Protein AF-A0A5Y7L3Q9-F1 (afdb_monomer_lite)

pLDDT: mean 87.02, std 7.63, range [52.12, 97.62]

Secondary structure (DSSP, 8-state):
-HHHHHHHHHHHHTTPPPB-SS-TT-BTTSHHHHHHHHHHHHHHHHHHHHHHHHHHHHHHHHHHTT---SPPPSS-TT-

InterPro domains:
  IPR006119 Resolvase, N-terminal catalytic domain [PF00239] (1-67)
  IPR006119 Resolvase, N-terminal catalytic domain [PS51736] (1-66)
  IPR036162 Resolvase-like, N-terminal catalytic domain superfamily [G3DSA:3.40.50.1390] (1-75)
  IPR036162 Resolvase-like, N-terminal catalytic domain superfamily [SSF53041] (2-66)
  IPR050639 Site-specific recombinase resolvase [PTHR30461] (2-74)

Foldseek 3Di:
DVVVLVVQVVCVVVVHWDQDPVDNLQTRVDPRNVVVVVVVVVVVVVVVVVVVVVVVVVVVVCVVVVNDDDDDDPDDPVD

Structure (mmCIF, N/CA/C/O backbone):
data_AF-A0A5Y7L3Q9-F1
#
_entry.id   AF-A0A5Y7L3Q9-F1
#
loop_
_atom_site.group_PDB
_atom_site.id
_atom_site.type_symbol
_atom_site.label_atom_id
_atom_site.label_alt_id
_atom_site.label_comp_id
_atom_site.label_asym_id
_atom_site.label_entity_id
_atom_site.label_seq_id
_atom_site.pdbx_PDB_ins_code
_atom_site.Cartn_x
_atom_site.Cartn_y
_atom_site.Cartn_z
_atom_site.occupancy
_atom_site.B_iso_or_equiv
_atom_site.auth_seq_id
_atom_site.auth_comp_id
_atom_site.auth_asym_id
_atom_site.auth_atom_id
_atom_site.pdbx_PDB_model_num
ATOM 1 N N . MET A 1 1 ? -2.095 -2.438 -2.296 1.00 64.00 1 MET A N 1
ATOM 2 C CA . MET A 1 1 ? -2.994 -2.313 -1.124 1.00 64.00 1 MET A CA 1
ATOM 3 C C . MET A 1 1 ? -4.493 -2.535 -1.356 1.00 64.00 1 MET A C 1
ATOM 5 O O . MET A 1 1 ? -5.184 -2.793 -0.378 1.00 64.00 1 MET A O 1
ATOM 9 N N . ARG A 1 2 ? -5.036 -2.503 -2.588 1.00 68.94 2 ARG A N 1
ATOM 10 C CA . ARG A 1 2 ? -6.498 -2.621 -2.823 1.00 68.94 2 ARG A CA 1
ATOM 11 C C . ARG A 1 2 ? -7.151 -3.856 -2.171 1.00 68.94 2 ARG A C 1
ATOM 13 O O . ARG A 1 2 ? -8.198 -3.736 -1.551 1.00 68.94 2 ARG A O 1
ATOM 20 N N . HIS A 1 3 ? -6.488 -5.012 -2.230 1.00 79.00 3 HIS A N 1
ATOM 21 C CA . HIS A 1 3 ? -6.948 -6.241 -1.566 1.00 79.00 3 HIS A CA 1
ATOM 22 C C . HIS A 1 3 ? -6.982 -6.137 -0.034 1.00 79.00 3 HIS A C 1
ATOM 24 O O . HIS A 1 3 ? -7.864 -6.712 0.591 1.00 79.00 3 HIS A O 1
ATOM 30 N N . LEU A 1 4 ? -6.042 -5.405 0.571 1.00 81.12 4 LEU A N 1
ATOM 31 C CA . LEU A 1 4 ? -5.963 -5.248 2.024 1.00 81.12 4 LEU A CA 1
ATOM 32 C C . LEU A 1 4 ? -7.088 -4.343 2.543 1.00 81.12 4 LEU A C 1
ATOM 34 O O . LEU A 1 4 ? -7.700 -4.647 3.561 1.00 81.12 4 LEU A O 1
ATOM 38 N N . VAL A 1 5 ? -7.385 -3.257 1.820 1.00 81.88 5 VAL A N 1
ATOM 39 C CA . VAL A 1 5 ? -8.492 -2.351 2.160 1.00 81.88 5 VAL A CA 1
ATOM 40 C C . VAL A 1 5 ? -9.829 -3.082 2.084 1.00 81.88 5 VAL A C 1
ATOM 42 O O . VAL A 1 5 ? -10.614 -3.008 3.023 1.00 81.88 5 VAL A O 1
ATOM 45 N N . VAL A 1 6 ? -10.048 -3.851 1.013 1.00 86.12 6 VAL A N 1
ATOM 46 C CA . VAL A 1 6 ? -11.253 -4.681 0.858 1.00 86.12 6 VAL A CA 1
ATOM 47 C C . VAL A 1 6 ? -11.369 -5.698 1.994 1.00 86.12 6 VAL A C 1
ATOM 49 O O . VAL A 1 6 ? -12.413 -5.776 2.630 1.00 86.12 6 VAL A O 1
ATOM 52 N N . LEU A 1 7 ? -10.286 -6.412 2.318 1.00 88.19 7 LEU A N 1
ATOM 53 C CA . LEU A 1 7 ? -10.279 -7.396 3.402 1.00 88.19 7 LEU A CA 1
ATOM 54 C C . LEU A 1 7 ? -10.645 -6.778 4.760 1.00 88.19 7 LEU A C 1
ATOM 56 O O . LEU A 1 7 ? -11.400 -7.369 5.525 1.00 88.19 7 LEU A O 1
ATOM 60 N N . VAL A 1 8 ? -10.114 -5.597 5.081 1.00 85.69 8 VAL A N 1
ATOM 61 C CA . VAL A 1 8 ? -10.411 -4.933 6.359 1.00 85.69 8 VAL A CA 1
ATOM 62 C C . VAL A 1 8 ? -11.852 -4.424 6.418 1.00 85.69 8 VAL A C 1
ATOM 64 O O . VAL A 1 8 ? -12.473 -4.512 7.476 1.00 85.69 8 VAL A O 1
ATOM 67 N N . GLU A 1 9 ? -12.416 -3.952 5.305 1.00 85.88 9 GLU A N 1
ATOM 68 C CA . GLU A 1 9 ? -13.842 -3.611 5.238 1.00 85.88 9 GLU A CA 1
ATOM 69 C C . GLU A 1 9 ? -14.727 -4.858 5.417 1.00 85.88 9 GLU A C 1
ATOM 71 O O . GLU A 1 9 ? -15.651 -4.829 6.229 1.00 85.88 9 GLU A O 1
ATOM 76 N N . GLU A 1 10 ? -14.391 -5.985 4.778 1.00 91.88 10 GLU A N 1
ATOM 77 C CA . GLU A 1 10 ? -15.097 -7.264 4.970 1.00 91.88 10 GLU A CA 1
ATOM 78 C C . GLU A 1 10 ? -15.028 -7.759 6.425 1.00 91.88 10 GLU A C 1
ATOM 80 O O . GLU A 1 10 ? -16.009 -8.273 6.968 1.00 91.88 10 GLU A O 1
ATOM 85 N N . LEU A 1 11 ? -13.875 -7.610 7.086 1.00 91.50 11 LEU A N 1
ATOM 86 C CA . LEU A 1 11 ? -13.727 -7.927 8.509 1.00 91.50 11 LEU A CA 1
ATOM 87 C C . LEU A 1 11 ? -14.605 -7.014 9.370 1.00 91.50 11 LEU A C 1
ATOM 89 O O . LEU A 1 11 ? -15.276 -7.498 10.285 1.00 91.50 11 LEU A O 1
ATOM 93 N N . ARG A 1 12 ? -14.670 -5.720 9.040 1.00 86.25 12 ARG A N 1
ATOM 94 C CA . ARG A 1 12 ? -15.511 -4.753 9.751 1.00 86.25 12 ARG A CA 1
ATOM 95 C C . ARG A 1 12 ? -16.994 -5.087 9.628 1.00 86.25 12 ARG A C 1
ATOM 97 O O . ARG A 1 12 ? -17.705 -5.017 10.626 1.00 86.25 12 ARG A O 1
ATOM 104 N N . GLU A 1 13 ? -17.462 -5.473 8.443 1.00 91.88 13 GLU A N 1
ATOM 105 C CA . GLU A 1 13 ? -18.849 -5.917 8.226 1.00 91.88 13 GLU A CA 1
ATOM 106 C C . GLU A 1 13 ? -19.214 -7.132 9.091 1.00 91.88 13 GLU A C 1
ATOM 108 O O . GLU A 1 13 ? -20.365 -7.294 9.494 1.00 91.88 13 GLU A O 1
ATOM 113 N N . ARG A 1 14 ? -18.220 -7.952 9.445 1.00 95.62 14 ARG A N 1
ATOM 114 C CA . ARG A 1 14 ? -18.360 -9.101 10.352 1.00 95.62 14 ARG A CA 1
ATOM 115 C C . ARG A 1 14 ? -18.155 -8.745 11.830 1.00 95.62 14 ARG A C 1
ATOM 117 O O . ARG A 1 14 ? -18.161 -9.642 12.668 1.00 95.62 14 ARG A O 1
ATOM 124 N N . GLY A 1 15 ? -17.952 -7.469 12.164 1.00 92.25 15 GLY A N 1
ATOM 125 C CA . GLY A 1 15 ? -17.679 -7.010 13.530 1.00 92.25 15 GLY A CA 1
ATOM 126 C C . GLY A 1 15 ? -16.277 -7.355 14.045 1.00 92.25 15 GLY A C 1
ATOM 127 O O . GLY A 1 15 ? -16.052 -7.345 15.254 1.00 92.25 15 GLY A O 1
ATOM 128 N N . VAL A 1 16 ? -15.335 -7.673 13.153 1.00 93.62 16 VAL A N 1
ATOM 129 C CA . VAL A 1 16 ? -13.947 -8.016 13.489 1.00 93.62 16 VAL A CA 1
ATOM 130 C C . VAL A 1 16 ? -13.047 -6.795 13.304 1.00 93.62 16 VAL A C 1
ATOM 132 O O . VAL A 1 16 ? -13.106 -6.115 12.281 1.00 93.62 16 VAL A O 1
ATOM 135 N N . ASN A 1 17 ? -12.181 -6.536 14.286 1.00 90.81 17 ASN A N 1
ATOM 136 C CA . ASN A 1 17 ? -11.176 -5.476 14.218 1.00 90.81 17 ASN A CA 1
ATOM 137 C C . ASN A 1 17 ? -9.806 -6.044 13.832 1.00 90.81 17 ASN A C 1
ATOM 139 O O . ASN A 1 17 ? -9.4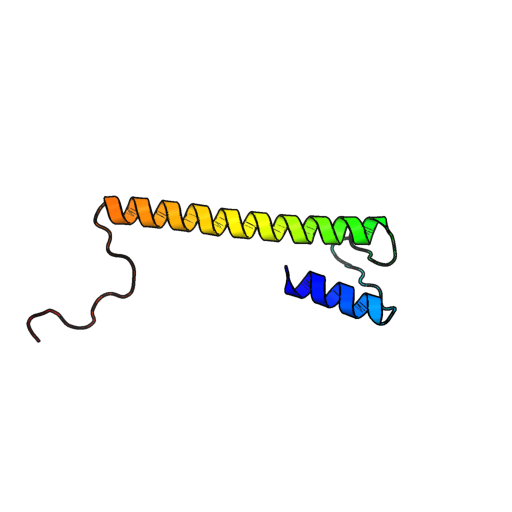24 -7.128 14.269 1.00 90.81 17 ASN A O 1
ATOM 143 N N . PHE A 1 18 ? -9.060 -5.280 13.042 1.00 88.88 18 PHE A N 1
ATOM 144 C CA . PHE A 1 18 ? -7.682 -5.548 12.673 1.00 88.88 18 PHE A CA 1
ATOM 145 C C . PHE A 1 18 ? -6.742 -4.698 13.531 1.00 88.88 18 PHE A C 1
ATOM 147 O O . PHE A 1 18 ? -6.892 -3.477 13.613 1.00 88.88 18 PHE A O 1
ATOM 154 N N . HIS A 1 19 ? -5.761 -5.350 14.147 1.00 90.19 19 HIS A N 1
ATOM 155 C CA . HIS A 1 19 ? -4.722 -4.698 14.931 1.00 90.19 19 HIS A CA 1
ATOM 156 C C . HIS A 1 19 ? -3.353 -5.205 14.481 1.00 90.19 19 HIS A C 1
ATOM 158 O O . HIS A 1 19 ? -3.092 -6.410 14.532 1.00 90.19 19 HIS A O 1
ATOM 164 N N . SER A 1 20 ? -2.493 -4.295 14.023 1.00 87.81 20 SER A N 1
ATOM 165 C C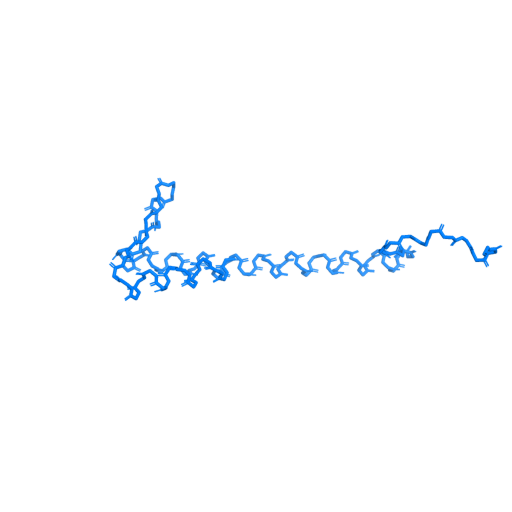A . SER A 1 20 ? -1.105 -4.629 13.703 1.00 87.81 20 SER A CA 1
ATOM 166 C C . SER A 1 20 ? -0.271 -4.642 14.981 1.00 87.81 20 SER A C 1
ATOM 168 O O . SER A 1 20 ? -0.270 -3.680 15.742 1.00 87.81 20 SER A O 1
ATOM 170 N N . LEU A 1 21 ? 0.469 -5.730 15.203 1.00 88.38 21 LEU A N 1
ATOM 171 C CA . LEU A 1 21 ? 1.394 -5.845 16.337 1.00 88.38 21 LEU A CA 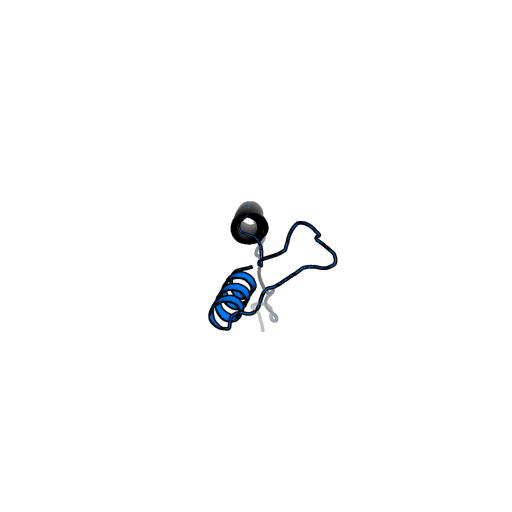1
ATOM 172 C C . LEU A 1 21 ? 2.722 -5.121 16.082 1.00 88.38 21 LEU A C 1
ATOM 174 O O . LEU A 1 21 ? 3.413 -4.748 17.027 1.00 88.38 21 LEU A O 1
ATOM 178 N N . THR A 1 22 ? 3.095 -4.953 14.814 1.00 87.38 22 THR A N 1
ATOM 179 C CA . THR A 1 22 ? 4.325 -4.265 14.401 1.00 87.38 22 THR A CA 1
ATOM 180 C C . THR A 1 22 ? 4.116 -2.766 14.262 1.00 87.38 22 THR A C 1
ATOM 182 O O . THR A 1 22 ? 5.014 -1.990 14.575 1.00 87.38 22 THR A O 1
ATOM 185 N N . ASP A 1 23 ? 2.918 -2.361 13.843 1.00 79.38 23 ASP A N 1
ATOM 186 C CA . ASP A 1 23 ? 2.563 -0.971 13.576 1.00 79.38 23 ASP A CA 1
ATOM 187 C C . ASP A 1 23 ? 1.505 -0.532 14.582 1.00 79.38 23 ASP A C 1
ATOM 189 O O . ASP A 1 23 ? 0.303 -0.644 14.344 1.00 79.38 23 ASP A O 1
ATOM 193 N N . SER A 1 24 ? 1.960 -0.022 15.727 1.00 71.38 24 SER A N 1
ATOM 194 C CA . SER A 1 24 ? 1.099 0.355 16.857 1.00 71.38 24 SER A CA 1
ATOM 195 C C . SER A 1 24 ? 0.041 1.420 16.527 1.00 71.38 24 SER A C 1
ATOM 197 O O . SER A 1 24 ? -0.907 1.594 17.289 1.00 71.38 24 SER A O 1
ATOM 199 N N . SER A 1 25 ? 0.169 2.120 15.395 1.00 75.75 25 SER A N 1
ATOM 200 C CA . SER A 1 25 ? -0.815 3.082 14.883 1.00 75.75 25 SER A CA 1
ATOM 201 C C . SER A 1 25 ? -1.985 2.439 14.127 1.00 75.75 25 SER A C 1
ATOM 203 O O . SER A 1 25 ? -2.988 3.114 13.877 1.00 75.75 25 SER A O 1
ATOM 205 N N . ILE A 1 26 ? -1.894 1.155 13.763 1.00 84.25 26 ILE A N 1
ATOM 206 C CA . ILE A 1 26 ? -2.924 0.454 12.992 1.00 84.25 26 ILE A CA 1
ATOM 207 C C . ILE A 1 26 ? -3.781 -0.394 13.934 1.00 84.25 26 ILE A C 1
ATOM 209 O O . ILE A 1 26 ? -3.571 -1.592 14.121 1.00 84.25 26 ILE A O 1
ATOM 213 N N . ASP A 1 27 ? -4.787 0.256 14.512 1.00 89.94 27 ASP A N 1
ATOM 214 C CA . ASP A 1 27 ? -5.879 -0.376 15.254 1.00 89.94 27 ASP A CA 1
ATOM 215 C C . ASP A 1 27 ? -7.231 0.084 14.695 1.00 89.94 27 ASP A C 1
ATOM 217 O O . ASP A 1 27 ? -7.703 1.194 14.973 1.00 89.94 27 ASP A O 1
ATOM 221 N N . THR A 1 28 ? -7.887 -0.778 13.917 1.00 89.81 28 THR A N 1
ATOM 222 C CA . THR A 1 28 ? -9.164 -0.443 13.275 1.00 89.81 28 THR A CA 1
ATOM 223 C C . THR A 1 28 ? -10.349 -0.434 14.241 1.00 89.81 28 THR A C 1
ATOM 225 O O . THR A 1 28 ? -11.449 -0.048 13.831 1.00 89.81 28 THR A O 1
ATOM 228 N N . SER A 1 29 ? -10.162 -0.802 15.515 1.00 90.00 29 SER A N 1
ATOM 229 C CA . SER A 1 29 ? -11.188 -0.611 16.547 1.00 90.00 29 SER A CA 1
ATOM 230 C C . SER A 1 29 ? -11.418 0.880 16.835 1.00 90.00 29 SER A C 1
ATOM 232 O O . SER A 1 29 ? -12.546 1.312 17.092 1.00 90.00 29 SER A O 1
ATOM 234 N N . THR A 1 30 ? -10.385 1.709 16.658 1.00 90.50 30 THR A N 1
ATOM 235 C CA . THR A 1 30 ? -10.447 3.157 16.884 1.00 90.50 30 THR A CA 1
ATOM 236 C C . THR A 1 30 ? -10.741 3.934 15.591 1.00 90.50 30 THR A C 1
ATOM 238 O O . THR A 1 30 ? -10.309 3.534 14.506 1.00 90.50 30 THR A O 1
ATOM 241 N N . PRO A 1 31 ? -11.444 5.085 15.654 1.00 88.44 31 PRO A N 1
ATOM 242 C CA . PRO A 1 31 ? -11.617 5.957 14.488 1.00 88.44 31 PRO A CA 1
ATOM 243 C C . PRO A 1 31 ? -10.287 6.423 13.878 1.00 88.44 31 PRO A C 1
ATOM 245 O O . PRO A 1 31 ? -10.167 6.499 12.657 1.00 88.44 31 PRO A O 1
ATOM 248 N N . MET A 1 32 ? -9.284 6.691 14.722 1.00 88.38 32 MET A N 1
ATOM 249 C CA . MET A 1 32 ? -7.962 7.146 14.288 1.00 88.38 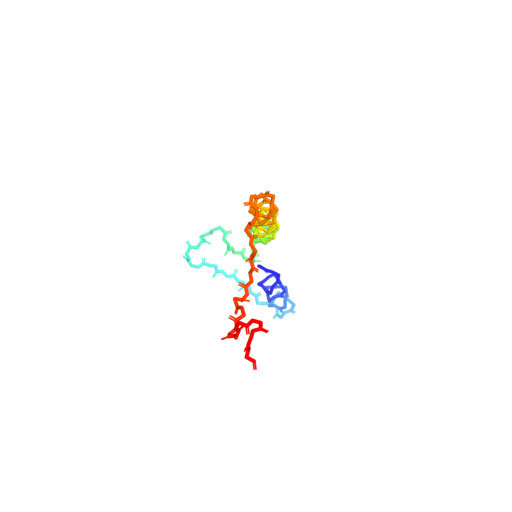32 MET A CA 1
ATOM 250 C C . MET A 1 32 ? -7.209 6.056 13.520 1.00 88.38 32 MET A C 1
ATOM 252 O O . MET A 1 32 ? -6.702 6.333 12.436 1.00 88.38 32 MET A O 1
ATOM 256 N N . GLY A 1 33 ? -7.180 4.818 14.021 1.00 88.44 33 GLY A N 1
ATOM 257 C CA . GLY A 1 33 ? -6.497 3.727 13.326 1.00 88.44 33 GLY A CA 1
ATOM 258 C C . GLY A 1 33 ? -7.188 3.331 12.019 1.00 88.44 33 GLY A C 1
ATOM 259 O O . GLY A 1 33 ? -6.505 3.025 11.045 1.00 88.44 33 GLY A O 1
ATOM 260 N N . ARG A 1 34 ? -8.524 3.451 11.924 1.00 87.25 34 ARG A N 1
ATOM 261 C CA . ARG A 1 34 ? -9.240 3.312 10.636 1.00 87.25 34 ARG A CA 1
ATOM 262 C C . ARG A 1 34 ? -8.842 4.383 9.626 1.00 87.25 34 ARG A C 1
ATOM 264 O O . ARG A 1 34 ? -8.597 4.059 8.467 1.00 87.25 34 ARG A O 1
ATOM 271 N N . PHE A 1 35 ? -8.775 5.642 10.057 1.00 87.12 35 PHE A N 1
ATOM 272 C CA . PHE A 1 35 ? -8.330 6.739 9.198 1.00 87.12 35 PHE A CA 1
ATOM 273 C C . PHE A 1 35 ? -6.895 6.511 8.711 1.00 87.12 35 PHE A C 1
ATOM 275 O O . PHE A 1 35 ? -6.639 6.564 7.510 1.00 87.12 35 PHE A O 1
ATOM 282 N N . PHE A 1 36 ? -5.979 6.190 9.629 1.00 86.44 36 PHE A N 1
ATOM 283 C CA . PHE A 1 36 ? -4.572 5.969 9.305 1.00 86.44 36 PHE A CA 1
ATOM 284 C C . PHE A 1 36 ? -4.395 4.814 8.314 1.00 86.44 36 PHE A C 1
ATOM 286 O O . PHE A 1 36 ? -3.676 4.943 7.325 1.00 86.44 36 PHE A O 1
ATOM 293 N N . PHE A 1 37 ? -5.127 3.720 8.524 1.00 85.88 37 PHE A N 1
ATOM 294 C CA . PHE A 1 37 ? -5.145 2.581 7.614 1.00 85.88 37 PHE A CA 1
ATOM 295 C C . PHE A 1 37 ? -5.607 2.963 6.197 1.00 85.88 37 PHE A C 1
ATOM 297 O O . PHE A 1 37 ? -4.977 2.571 5.214 1.00 85.88 37 PHE A O 1
ATOM 304 N N . HIS A 1 38 ? -6.664 3.774 6.077 1.00 85.25 38 HIS A N 1
ATOM 305 C CA . HIS A 1 38 ? -7.149 4.257 4.780 1.00 85.25 38 HIS A CA 1
ATOM 306 C C . HIS A 1 38 ? -6.123 5.156 4.079 1.00 85.25 38 HIS A C 1
ATOM 308 O O . HIS A 1 38 ? -5.852 4.967 2.894 1.00 85.25 38 HIS A O 1
ATOM 314 N N . VAL A 1 39 ? -5.506 6.087 4.815 1.00 87.50 39 VAL A N 1
ATOM 315 C CA . VAL A 1 39 ? -4.459 6.972 4.281 1.00 87.50 39 VAL A CA 1
ATOM 316 C C . VAL A 1 39 ? -3.269 6.159 3.775 1.00 87.50 39 VAL A C 1
ATOM 318 O O . VAL A 1 39 ? -2.828 6.368 2.647 1.00 87.50 39 VAL A O 1
ATOM 321 N N . MET A 1 40 ? -2.794 5.175 4.542 1.00 84.38 40 MET A N 1
ATOM 322 C CA . MET A 1 40 ? -1.725 4.280 4.084 1.00 84.38 40 MET A CA 1
ATOM 323 C C . MET A 1 40 ? -2.122 3.505 2.823 1.00 84.38 40 MET A C 1
ATOM 325 O O . MET A 1 40 ? -1.313 3.368 1.908 1.00 84.38 40 MET A O 1
ATOM 329 N N . GLY A 1 41 ? -3.378 3.054 2.733 1.00 83.69 41 GLY A N 1
ATOM 330 C CA . GLY A 1 41 ? -3.915 2.426 1.527 1.00 83.69 41 GLY A CA 1
ATOM 331 C C . GLY A 1 41 ? -3.858 3.336 0.296 1.00 83.69 41 GLY A C 1
ATOM 332 O O . GLY A 1 41 ? -3.448 2.880 -0.770 1.00 83.69 41 GLY A O 1
ATOM 333 N N . THR A 1 42 ? -4.214 4.616 0.448 1.00 85.56 42 THR A N 1
ATOM 334 C CA . THR A 1 42 ? -4.136 5.604 -0.645 1.00 85.56 42 THR A CA 1
ATOM 335 C C . THR A 1 42 ? -2.699 5.970 -1.023 1.00 85.56 42 THR A C 1
ATOM 337 O O . THR A 1 42 ? -2.409 6.163 -2.202 1.00 85.56 42 THR A O 1
ATOM 340 N N . LEU A 1 43 ? -1.780 6.023 -0.052 1.00 86.56 43 LEU A N 1
ATOM 341 C CA . LEU A 1 43 ? -0.371 6.336 -0.303 1.00 86.56 43 LEU A CA 1
ATOM 342 C C . LEU A 1 43 ? 0.329 5.223 -1.092 1.00 86.56 43 LEU A C 1
ATOM 344 O O . LEU A 1 43 ? 1.052 5.524 -2.036 1.00 86.56 43 LEU A O 1
ATOM 348 N N . ASP A 1 44 ? 0.064 3.953 -0.776 1.00 84.44 44 ASP A N 1
ATOM 349 C CA . ASP A 1 44 ? 0.598 2.813 -1.542 1.00 84.44 44 ASP A CA 1
ATOM 350 C C . ASP A 1 44 ? 0.132 2.825 -3.007 1.00 84.44 44 ASP A C 1
ATOM 352 O O . ASP A 1 44 ? 0.888 2.483 -3.917 1.00 84.44 44 ASP A O 1
ATOM 356 N N . GLU A 1 45 ? -1.113 3.239 -3.261 1.00 85.56 45 GLU A N 1
ATOM 357 C CA . GLU A 1 45 ? -1.620 3.374 -4.629 1.00 85.56 45 GLU A CA 1
ATOM 358 C C . GLU A 1 45 ? -0.866 4.465 -5.399 1.00 85.56 45 GLU A C 1
ATOM 360 O O . GLU A 1 45 ? -0.396 4.212 -6.510 1.00 85.56 45 GLU A O 1
ATOM 365 N N . MET A 1 46 ? -0.653 5.625 -4.773 1.00 91.12 46 MET A N 1
ATOM 366 C CA . MET A 1 46 ? 0.151 6.707 -5.343 1.00 91.12 46 MET A CA 1
ATOM 367 C C . MET A 1 46 ? 1.603 6.271 -5.602 1.00 91.12 46 MET A C 1
ATOM 369 O O . MET A 1 46 ? 2.148 6.535 -6.674 1.00 91.12 46 MET A O 1
ATOM 373 N N . GLU A 1 47 ? 2.247 5.573 -4.661 1.00 91.31 47 GLU A N 1
ATOM 374 C CA . GLU A 1 47 ? 3.608 5.057 -4.855 1.00 91.31 47 GLU A CA 1
ATOM 375 C C . GLU A 1 47 ? 3.687 4.097 -6.044 1.00 91.31 47 GLU A C 1
ATOM 377 O O . GLU A 1 47 ? 4.614 4.175 -6.860 1.00 91.31 47 GLU A O 1
ATOM 382 N N . ARG A 1 48 ? 2.688 3.222 -6.192 1.00 90.88 48 ARG A N 1
ATOM 383 C CA . ARG A 1 48 ? 2.607 2.313 -7.333 1.00 90.88 48 ARG A CA 1
ATOM 384 C C . ARG A 1 48 ? 2.470 3.065 -8.653 1.00 90.88 48 ARG A C 1
ATOM 386 O O . ARG A 1 48 ? 3.120 2.682 -9.629 1.00 90.88 48 ARG A O 1
ATOM 393 N N . GLU A 1 49 ? 1.647 4.106 -8.703 1.00 94.00 49 GLU A N 1
ATOM 394 C CA . GLU A 1 49 ? 1.506 4.950 -9.893 1.00 94.00 49 GLU A CA 1
ATOM 395 C C . GLU A 1 49 ? 2.826 5.639 -10.257 1.00 94.00 49 GLU A C 1
ATOM 397 O O . GLU A 1 49 ? 3.256 5.557 -11.410 1.00 94.00 49 GLU A O 1
ATOM 402 N N . LEU A 1 50 ? 3.538 6.191 -9.270 1.00 96.31 50 LEU A N 1
ATOM 403 C CA . LEU A 1 50 ? 4.852 6.810 -9.472 1.00 96.31 50 LEU A CA 1
ATOM 404 C C . LEU A 1 50 ? 5.898 5.816 -10.003 1.00 96.31 50 LEU A C 1
ATOM 406 O O . LEU A 1 50 ? 6.708 6.157 -10.869 1.00 96.31 50 LEU A O 1
ATOM 410 N N . ILE A 1 51 ? 5.899 4.570 -9.518 1.00 96.00 51 ILE A N 1
ATOM 411 C CA . ILE A 1 51 ? 6.793 3.516 -10.030 1.00 96.00 51 ILE A CA 1
ATOM 412 C C . ILE A 1 51 ? 6.483 3.209 -11.500 1.00 96.00 51 ILE A C 1
ATOM 414 O O . ILE A 1 51 ? 7.402 3.067 -12.316 1.00 96.00 51 ILE A O 1
ATOM 418 N N . VAL A 1 52 ? 5.199 3.112 -11.854 1.00 96.94 52 VAL A N 1
ATOM 419 C CA . VAL A 1 52 ? 4.767 2.875 -13.237 1.00 96.94 52 VAL A CA 1
ATOM 420 C C . VAL A 1 52 ? 5.194 4.029 -14.139 1.00 96.94 52 VAL A C 1
ATOM 422 O O . VAL A 1 52 ? 5.744 3.784 -15.214 1.00 96.94 52 VAL A O 1
ATOM 425 N N . GLU A 1 53 ? 4.984 5.268 -13.701 1.00 97.38 53 GLU A N 1
ATOM 426 C CA . GLU A 1 53 ? 5.371 6.470 -14.437 1.00 97.38 53 GLU A CA 1
ATOM 427 C C . GLU A 1 53 ? 6.878 6.489 -14.725 1.00 97.38 53 GLU A C 1
ATOM 429 O O . GLU A 1 53 ? 7.287 6.560 -15.887 1.00 97.38 53 GLU A O 1
ATOM 434 N N . ARG A 1 54 ? 7.715 6.296 -13.697 1.00 97.62 54 ARG A N 1
ATOM 435 C CA . ARG A 1 54 ? 9.178 6.245 -13.864 1.00 97.62 54 ARG A CA 1
ATOM 436 C C . ARG A 1 54 ? 9.621 5.117 -14.786 1.00 97.62 54 ARG A C 1
ATOM 438 O O . ARG A 1 54 ? 10.532 5.299 -15.591 1.00 97.62 54 ARG A O 1
ATOM 445 N N . THR A 1 55 ? 8.977 3.955 -14.691 1.00 96.44 55 THR A N 1
ATOM 446 C CA . THR A 1 55 ? 9.289 2.814 -15.561 1.00 96.44 55 THR A CA 1
ATOM 447 C C . THR A 1 55 ? 8.999 3.155 -17.022 1.00 96.44 55 THR A C 1
ATOM 449 O O . THR A 1 55 ? 9.814 2.865 -17.896 1.00 96.44 55 THR A O 1
ATOM 452 N N . ARG A 1 56 ? 7.863 3.805 -17.303 1.00 95.69 56 ARG A N 1
ATOM 453 C CA . ARG A 1 56 ? 7.500 4.237 -18.661 1.00 95.69 56 ARG A CA 1
ATOM 454 C C . ARG A 1 56 ? 8.482 5.268 -19.205 1.00 95.69 56 ARG A C 1
ATOM 456 O O . ARG A 1 56 ? 8.984 5.061 -20.307 1.00 95.69 56 ARG A O 1
ATOM 463 N N . ALA A 1 57 ? 8.822 6.283 -18.412 1.00 96.25 57 ALA A N 1
ATOM 464 C CA . ALA A 1 57 ? 9.808 7.293 -18.790 1.00 96.25 57 ALA A CA 1
ATOM 465 C C . ALA A 1 57 ? 11.179 6.664 -19.113 1.00 96.25 57 ALA A C 1
ATOM 467 O O . ALA A 1 57 ? 11.810 6.996 -20.114 1.00 96.25 57 ALA A O 1
ATOM 468 N N . GLY A 1 58 ? 11.624 5.684 -18.317 1.00 94.62 58 GLY A N 1
ATOM 469 C CA . GLY A 1 58 ? 12.871 4.961 -18.584 1.00 94.62 58 GLY A CA 1
ATOM 470 C C . GLY A 1 58 ? 12.835 4.119 -19.866 1.00 94.62 58 GLY A C 1
ATOM 471 O O . GLY A 1 58 ? 13.823 4.059 -20.605 1.00 94.62 58 GLY A O 1
ATOM 472 N N . LEU A 1 59 ? 11.698 3.480 -20.161 1.00 94.12 59 LEU A N 1
ATOM 473 C CA . LEU A 1 59 ? 11.508 2.713 -21.396 1.00 94.12 59 LEU A CA 1
ATOM 474 C C . LEU A 1 59 ? 11.484 3.613 -22.635 1.00 94.12 59 LEU A C 1
ATOM 476 O O . LEU A 1 59 ? 12.025 3.228 -23.668 1.00 94.12 59 LEU A O 1
ATOM 480 N N . GLU A 1 60 ? 10.869 4.788 -22.539 1.00 93.94 60 GLU A N 1
ATOM 481 C CA . GLU A 1 60 ? 10.848 5.791 -23.606 1.00 93.94 60 GLU A CA 1
ATOM 482 C C . GLU A 1 60 ? 12.260 6.300 -23.908 1.00 93.94 60 GLU A C 1
ATOM 484 O O . GLU A 1 60 ? 12.735 6.136 -25.031 1.00 93.94 60 GLU A O 1
ATOM 489 N N . ALA A 1 61 ? 13.001 6.734 -22.884 1.00 93.81 61 ALA A N 1
ATOM 490 C CA . ALA A 1 61 ? 14.395 7.153 -23.036 1.00 93.81 61 ALA A CA 1
ATOM 491 C C . ALA A 1 61 ? 15.301 6.039 -23.602 1.00 93.81 61 ALA A C 1
ATOM 493 O O . ALA A 1 61 ? 16.252 6.299 -24.340 1.00 93.81 61 ALA A O 1
ATOM 494 N N . THR A 1 62 ? 15.026 4.772 -23.271 1.00 92.50 62 THR A N 1
ATOM 495 C CA . THR A 1 62 ? 15.757 3.625 -23.836 1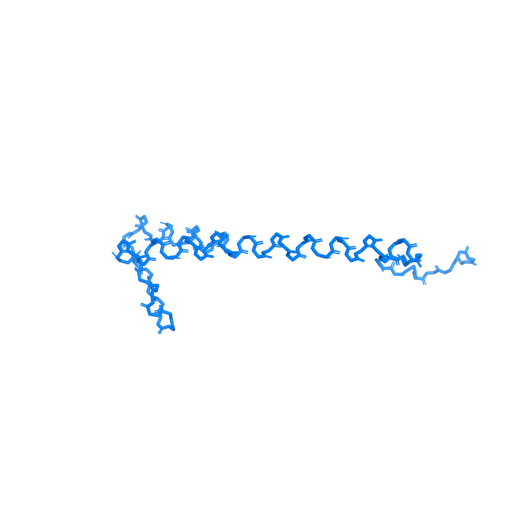.00 92.50 62 THR A CA 1
ATOM 496 C C . THR A 1 62 ? 15.437 3.424 -25.318 1.00 92.50 62 THR A C 1
ATOM 498 O O . THR A 1 62 ? 16.347 3.153 -26.103 1.00 92.50 62 THR A O 1
ATOM 501 N N . ARG A 1 63 ? 14.168 3.582 -25.717 1.00 89.44 63 ARG A N 1
ATOM 502 C CA . ARG A 1 63 ? 13.738 3.490 -27.121 1.00 89.44 63 ARG A CA 1
ATOM 503 C C . ARG A 1 63 ? 14.347 4.593 -27.978 1.00 89.44 63 ARG A C 1
ATOM 505 O O . ARG A 1 63 ? 14.830 4.291 -29.064 1.00 89.44 63 ARG A O 1
ATOM 512 N N . GLU A 1 64 ? 14.396 5.828 -27.480 1.00 92.12 64 GLU A N 1
ATOM 513 C CA . GLU A 1 64 ? 15.047 6.957 -28.167 1.00 92.12 64 GLU A CA 1
ATOM 514 C C . GLU A 1 64 ? 16.531 6.689 -28.453 1.00 92.12 64 GLU A C 1
ATOM 516 O O . GLU A 1 64 ? 17.062 7.098 -29.482 1.00 92.12 64 GLU A O 1
ATOM 521 N N . ARG A 1 65 ? 17.200 5.937 -27.572 1.00 92.56 65 ARG A N 1
ATOM 522 C CA . ARG A 1 65 ? 18.602 5.516 -27.727 1.00 92.56 65 ARG A CA 1
ATOM 523 C C . ARG A 1 65 ? 18.780 4.266 -28.602 1.00 92.56 65 ARG A C 1
ATOM 525 O O . ARG A 1 65 ? 19.887 3.740 -28.681 1.00 92.56 65 ARG A O 1
ATOM 532 N N . GLY A 1 66 ? 17.717 3.764 -29.237 1.00 88.25 66 GLY A N 1
ATOM 533 C CA . GLY A 1 66 ? 17.747 2.573 -30.096 1.00 88.25 66 GLY A CA 1
ATOM 534 C C . GLY A 1 66 ? 17.673 1.237 -29.346 1.00 88.25 66 GLY A C 1
ATOM 535 O O . GLY A 1 66 ? 17.941 0.181 -29.920 1.00 88.25 66 GLY A O 1
ATOM 536 N N . GLY A 1 67 ? 17.328 1.253 -28.057 1.00 86.38 67 GLY A N 1
ATOM 537 C CA . GLY A 1 67 ? 17.141 0.045 -27.263 1.00 86.38 67 GLY A CA 1
ATOM 538 C C . GLY A 1 67 ? 15.809 -0.642 -27.571 1.00 86.38 67 GLY A C 1
ATOM 539 O O . GLY A 1 67 ? 14.736 -0.149 -27.223 1.00 86.38 67 GLY A O 1
ATOM 540 N N . ASN A 1 68 ? 15.879 -1.836 -28.156 1.00 76.25 68 ASN A N 1
ATOM 541 C CA . ASN A 1 68 ? 14.711 -2.662 -28.457 1.00 76.25 68 ASN A CA 1
ATOM 542 C C . ASN A 1 68 ? 14.415 -3.570 -27.255 1.00 76.25 68 ASN A C 1
ATOM 544 O O . ASN A 1 68 ? 14.970 -4.661 -27.132 1.00 76.25 68 ASN A O 1
ATOM 548 N N . GLY A 1 69 ? 13.606 -3.078 -26.313 1.00 82.31 69 GLY A N 1
ATOM 549 C CA . GLY A 1 69 ? 13.154 -3.860 -25.156 1.00 82.31 69 GLY A CA 1
ATOM 550 C C . GLY A 1 69 ? 12.368 -5.125 -25.546 1.00 82.31 69 GLY A C 1
ATOM 551 O O . GLY A 1 69 ? 12.024 -5.337 -26.706 1.00 82.31 69 GLY A O 1
ATOM 552 N N . GLY A 1 70 ? 12.038 -5.960 -24.557 1.00 84.50 70 GLY A N 1
ATOM 553 C CA . GLY A 1 70 ? 11.300 -7.211 -24.769 1.00 84.50 70 GLY A CA 1
ATOM 554 C C . GLY A 1 70 ? 12.197 -8.427 -25.018 1.00 84.50 70 GLY A C 1
ATOM 555 O O . GLY A 1 70 ? 13.414 -8.394 -24.833 1.00 84.50 70 GLY A O 1
ATOM 556 N N . ARG A 1 71 ? 11.579 -9.555 -25.378 1.00 86.75 71 ARG A N 1
ATOM 557 C CA . ARG A 1 71 ? 12.288 -10.822 -25.591 1.00 86.75 71 ARG A CA 1
ATOM 558 C C . ARG A 1 71 ? 13.018 -10.798 -26.933 1.00 86.75 71 ARG A C 1
ATOM 560 O O . ARG A 1 71 ? 12.391 -10.606 -27.969 1.00 86.75 71 ARG A O 1
ATOM 567 N N . ARG A 1 72 ? 14.327 -11.066 -26.916 1.00 84.81 72 ARG A N 1
ATOM 568 C CA . ARG A 1 72 ? 15.124 -11.200 -28.143 1.00 84.81 72 ARG A CA 1
ATOM 569 C C . ARG A 1 72 ? 14.589 -12.344 -29.026 1.00 84.81 72 ARG A C 1
ATOM 571 O O . ARG A 1 72 ? 14.197 -13.382 -28.476 1.00 84.81 72 ARG 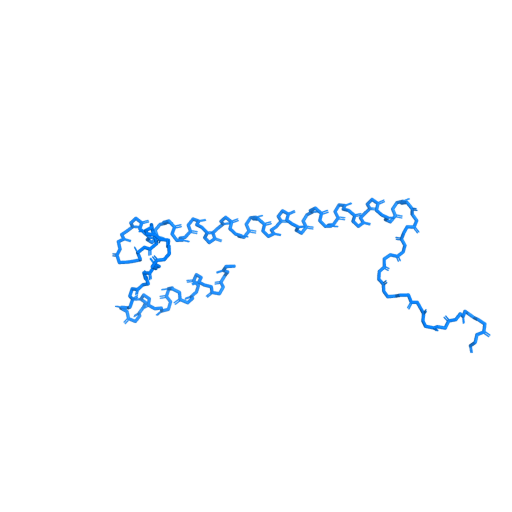A O 1
ATOM 578 N N . PRO A 1 73 ? 14.585 -12.184 -30.364 1.00 86.00 73 PRO A N 1
ATOM 579 C CA . PRO A 1 73 ? 14.259 -13.268 -31.286 1.00 86.00 73 PRO A CA 1
ATOM 580 C C . PRO A 1 73 ? 15.157 -14.484 -31.036 1.00 86.00 73 PRO A C 1
ATOM 582 O O . PRO A 1 73 ? 16.343 -14.331 -30.748 1.00 86.00 73 PRO A O 1
ATOM 585 N N . LYS A 1 74 ? 14.588 -15.692 -31.121 1.00 84.06 74 LYS A N 1
ATOM 586 C CA . LYS A 1 74 ? 15.347 -16.945 -30.956 1.00 84.06 74 LYS A CA 1
ATOM 587 C C . LYS A 1 74 ? 16.081 -17.386 -32.227 1.00 84.06 74 LYS A C 1
ATOM 589 O O . LYS A 1 74 ? 17.008 -18.176 -32.113 1.00 84.06 74 LYS A O 1
ATOM 594 N N . LEU A 1 75 ? 15.654 -16.907 -33.392 1.00 85.19 75 LEU A N 1
ATOM 595 C CA . LEU A 1 75 ? 16.220 -17.231 -34.700 1.00 85.19 75 LEU A CA 1
ATOM 596 C C . LEU A 1 75 ? 16.592 -15.928 -35.410 1.00 85.19 75 LEU A C 1
ATOM 598 O O . LEU A 1 75 ? 15.916 -14.908 -35.232 1.00 85.19 75 LEU A O 1
ATOM 602 N N . THR A 1 76 ? 17.681 -15.956 -36.171 1.00 82.69 76 THR A N 1
ATOM 603 C CA . THR A 1 76 ? 18.061 -14.883 -37.097 1.00 82.69 76 THR A CA 1
ATOM 604 C C . THR A 1 76 ? 17.232 -14.988 -38.378 1.00 82.69 76 THR A C 1
ATOM 606 O O . THR A 1 76 ? 16.752 -16.065 -38.704 1.00 82.69 76 THR A O 1
ATOM 609 N N . LEU A 1 77 ? 17.066 -13.883 -39.116 1.00 76.06 77 LEU A N 1
ATOM 610 C CA . LEU A 1 77 ? 16.203 -13.791 -40.312 1.00 76.06 77 LEU A CA 1
ATOM 611 C C . LEU A 1 77 ? 16.575 -14.745 -41.473 1.00 76.06 77 LEU A C 1
ATOM 613 O O . LEU A 1 77 ? 15.832 -14.816 -42.444 1.00 76.06 77 LEU A O 1
ATOM 617 N N . GLU A 1 78 ? 17.698 -15.459 -41.384 1.00 72.62 78 GLU A N 1
ATOM 618 C CA . GLU A 1 78 ? 18.202 -16.389 -42.408 1.00 72.62 78 GLU A CA 1
ATOM 619 C C . GLU A 1 78 ? 17.999 -17.882 -42.068 1.00 72.62 78 GLU A C 1
ATOM 621 O O . GLU A 1 78 ? 18.627 -18.742 -42.682 1.00 72.62 78 GLU A O 1
ATOM 626 N N . GLN A 1 79 ? 17.140 -18.218 -41.100 1.00 52.12 79 GLN A N 1
ATOM 627 C CA . GLN A 1 79 ? 16.766 -19.604 -40.768 1.00 52.12 79 GLN A CA 1
ATOM 628 C C . GLN A 1 79 ? 15.252 -19.791 -40.810 1.00 52.12 79 GLN A C 1
ATOM 630 O O . GLN A 1 79 ? 14.826 -20.894 -41.216 1.00 52.12 79 GLN A O 1
#

Organism: Salmonella enterica (NCBI:txid28901)

Radius of gyration: 21.69 Å; chains: 1; bounding box: 38×27×59 Å

Sequence (79 aa):
MRHLVVLVEELRERGVNFHSLTDSSIDTSTPMGRFFFHVMGTLDEMERELIVERTRAGLEATRERGGNGGRRPKLTLEQ